Protein AF-A0A9E5N8C5-F1 (afdb_monomer)

Mean predicted aligned error: 4.24 Å

Radius of gyration: 18.55 Å; Cα contacts (8 Å, |Δi|>4): 65; chains: 1; bounding box: 34×28×49 Å

pLDDT: mean 94.91, std 6.68, range [58.25, 98.5]

Structure (mmCIF, N/CA/C/O backbone):
data_AF-A0A9E5N8C5-F1
#
_entry.id   AF-A0A9E5N8C5-F1
#
loop_
_atom_site.group_PDB
_atom_site.id
_atom_site.type_symbol
_atom_site.label_atom_id
_atom_site.label_alt_id
_atom_site.label_comp_id
_atom_site.label_asym_id
_atom_site.label_entity_id
_atom_site.label_seq_id
_atom_site.pdbx_PDB_ins_code
_atom_site.Cartn_x
_atom_site.Cartn_y
_atom_site.Cartn_z
_atom_site.occupancy
_atom_site.B_iso_or_equiv
_atom_site.auth_seq_id
_atom_site.auth_comp_id
_atom_site.auth_asym_id
_atom_site.auth_atom_id
_atom_site.pdbx_PDB_model_num
ATOM 1 N N . THR A 1 1 ? -2.424 16.162 15.198 1.00 63.44 1 THR A N 1
ATOM 2 C CA . THR A 1 1 ? -2.895 14.985 14.433 1.00 63.44 1 THR A CA 1
ATOM 3 C C . THR A 1 1 ? -2.346 15.052 13.019 1.00 63.44 1 THR A C 1
ATOM 5 O O . THR A 1 1 ? -2.136 16.146 12.512 1.00 63.44 1 THR A O 1
ATOM 8 N N . GLY A 1 2 ? -2.033 13.906 12.405 1.00 89.75 2 GLY A N 1
ATOM 9 C CA . GLY A 1 2 ? -1.513 13.855 11.032 1.00 89.75 2 GLY A CA 1
ATOM 10 C C . GLY A 1 2 ? -2.611 14.039 9.977 1.00 89.75 2 GLY A C 1
ATOM 11 O O . GLY A 1 2 ? -3.772 13.721 10.232 1.00 89.75 2 GLY A O 1
ATOM 12 N N . ARG A 1 3 ? -2.242 14.511 8.779 1.00 92.44 3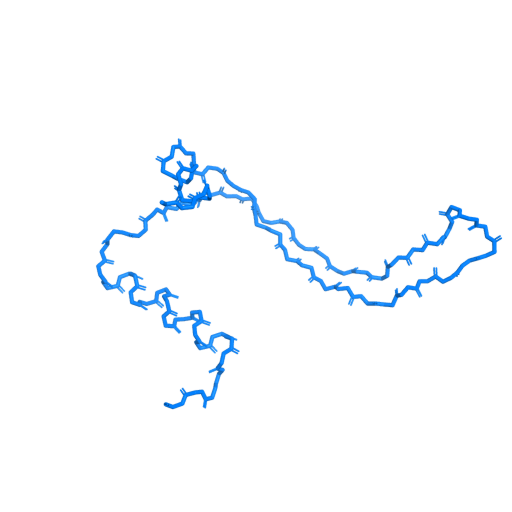 ARG A N 1
ATOM 13 C CA . ARG A 1 3 ? -3.186 14.781 7.671 1.00 92.44 3 ARG A CA 1
ATOM 14 C C . ARG A 1 3 ? -3.977 13.541 7.240 1.00 92.44 3 ARG A C 1
ATOM 16 O O . ARG A 1 3 ? -5.172 13.649 7.007 1.00 92.44 3 ARG A O 1
ATOM 23 N N . ILE A 1 4 ? -3.339 12.365 7.216 1.00 91.69 4 ILE A N 1
ATOM 24 C CA . ILE A 1 4 ? -4.006 11.092 6.888 1.00 91.69 4 ILE A CA 1
ATOM 25 C C . ILE A 1 4 ? -5.167 10.827 7.853 1.00 91.69 4 ILE A C 1
ATOM 27 O O . ILE A 1 4 ? -6.280 10.557 7.418 1.00 91.69 4 ILE A O 1
ATOM 31 N N . ARG A 1 5 ? -4.929 10.976 9.163 1.00 92.81 5 ARG A N 1
ATOM 32 C CA . ARG A 1 5 ? -5.956 10.781 10.194 1.00 92.81 5 ARG A CA 1
ATOM 33 C C . ARG A 1 5 ? -7.107 11.780 10.041 1.00 92.81 5 ARG A C 1
ATOM 35 O O . ARG A 1 5 ? -8.255 11.364 10.079 1.00 92.81 5 ARG A O 1
ATOM 42 N N . ALA A 1 6 ? -6.805 13.062 9.834 1.00 94.12 6 ALA A N 1
ATOM 43 C CA . ALA A 1 6 ? -7.829 14.099 9.678 1.00 94.12 6 ALA A CA 1
ATOM 44 C C . ALA A 1 6 ? -8.714 13.888 8.433 1.00 94.12 6 ALA A C 1
ATOM 46 O O . ALA A 1 6 ? -9.905 14.190 8.464 1.00 94.12 6 ALA A O 1
ATOM 47 N N . ASN A 1 7 ? -8.142 13.357 7.349 1.00 94.31 7 ASN A N 1
ATOM 48 C CA . ASN A 1 7 ? -8.892 13.030 6.138 1.00 94.31 7 ASN A CA 1
ATOM 49 C C . ASN A 1 7 ? -9.734 11.763 6.320 1.00 94.31 7 ASN A C 1
ATOM 51 O O . ASN A 1 7 ? -10.904 11.771 5.956 1.00 94.31 7 ASN A O 1
ATOM 55 N N . ALA A 1 8 ? -9.176 10.716 6.936 1.00 94.56 8 ALA A N 1
ATOM 56 C CA . ALA A 1 8 ? -9.880 9.460 7.207 1.00 94.56 8 ALA A CA 1
ATOM 57 C C . ALA A 1 8 ? -11.108 9.633 8.123 1.00 94.56 8 ALA A C 1
ATOM 59 O O . ALA A 1 8 ? -12.045 8.847 8.057 1.00 94.56 8 ALA A O 1
ATOM 60 N N . GLU A 1 9 ? -11.116 10.664 8.974 1.00 94.56 9 GLU A N 1
ATOM 61 C CA . GLU A 1 9 ? -12.280 11.029 9.798 1.00 94.56 9 GLU A CA 1
ATOM 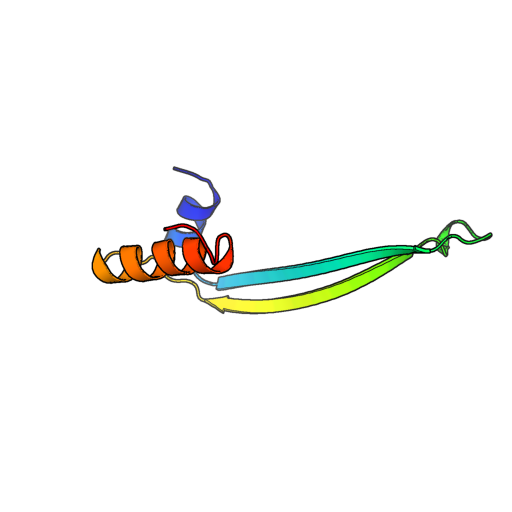62 C C . GLU A 1 9 ? -13.445 11.603 8.980 1.00 94.56 9 GLU A C 1
ATOM 64 O O . GLU A 1 9 ? -14.583 11.581 9.441 1.00 94.56 9 GLU A O 1
ATOM 69 N N . ARG A 1 10 ? -13.173 12.140 7.785 1.00 95.19 10 ARG A N 1
ATOM 70 C CA . ARG A 1 10 ? -14.160 12.821 6.928 1.00 95.19 10 ARG A CA 1
ATOM 71 C C . ARG A 1 10 ? -14.500 12.034 5.667 1.00 95.19 10 ARG A C 1
ATOM 73 O O . ARG A 1 10 ? -15.576 12.224 5.109 1.00 95.19 10 ARG A O 1
ATOM 80 N N . HIS A 1 11 ? -13.582 11.184 5.217 1.00 96.31 11 HIS A N 1
ATOM 81 C CA . HIS A 1 11 ? -13.667 10.443 3.968 1.00 96.31 11 HIS A CA 1
ATOM 82 C C . HIS A 1 11 ? -13.171 9.017 4.184 1.00 96.31 11 HIS A C 1
ATOM 84 O O . HIS A 1 11 ? -12.040 8.791 4.611 1.00 96.31 11 HIS A O 1
ATOM 90 N N . GLU A 1 12 ? -14.029 8.056 3.873 1.00 96.12 12 GLU A N 1
ATOM 91 C CA . GLU A 1 12 ? -13.746 6.632 4.051 1.00 96.12 12 GLU A CA 1
ATOM 92 C C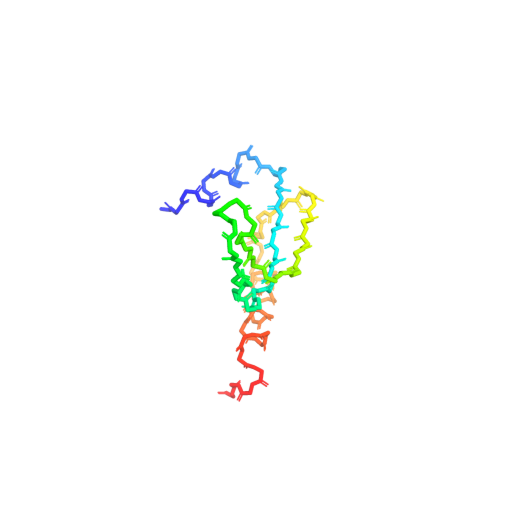 . GLU A 1 12 ? -13.241 5.955 2.776 1.00 96.12 12 GLU A C 1
ATOM 94 O O . GLU A 1 12 ? -12.578 4.927 2.864 1.00 96.12 12 GLU A O 1
ATOM 99 N N . GLU A 1 13 ? -13.542 6.506 1.601 1.00 97.75 13 GLU A N 1
ATOM 100 C CA . GLU A 1 13 ? -13.117 5.953 0.317 1.00 97.75 13 GLU A CA 1
ATOM 101 C C . GLU A 1 13 ? -11.628 6.210 0.099 1.00 97.75 13 GLU A C 1
ATOM 103 O O . GLU A 1 13 ? -11.166 7.354 0.107 1.00 97.75 13 GLU A O 1
ATOM 108 N N . VAL A 1 14 ? -10.870 5.133 -0.092 1.00 97.38 14 VAL A N 1
ATOM 109 C CA . VAL A 1 14 ? -9.422 5.197 -0.287 1.00 97.38 14 VAL A CA 1
ATOM 110 C C . VAL A 1 14 ? -8.957 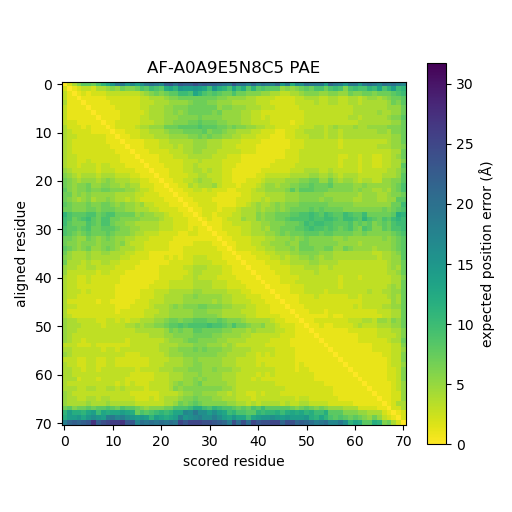4.177 -1.318 1.00 97.38 14 VAL A C 1
ATOM 112 O O . VAL A 1 14 ? -9.614 3.165 -1.578 1.00 97.38 14 VAL A O 1
ATOM 115 N N . CYS A 1 15 ? -7.767 4.422 -1.858 1.00 97.56 15 CYS A N 1
ATOM 116 C CA . CYS A 1 15 ? -6.953 3.391 -2.478 1.00 97.56 15 CYS A CA 1
ATOM 117 C C . CYS A 1 15 ? -5.753 3.056 -1.581 1.00 97.56 15 CYS A C 1
ATOM 119 O O . CYS A 1 15 ? -5.228 3.912 -0.864 1.00 97.56 15 CYS A O 1
ATOM 121 N N . PHE A 1 16 ? -5.329 1.798 -1.621 1.00 97.25 16 PHE A N 1
ATOM 122 C CA . PHE A 1 16 ? -4.078 1.320 -1.048 1.00 97.25 16 PHE A CA 1
ATOM 123 C C . PHE A 1 16 ? -3.223 0.761 -2.179 1.00 97.25 16 PHE A C 1
ATOM 125 O O . PHE A 1 16 ? -3.693 -0.072 -2.953 1.00 97.25 16 PHE A O 1
ATOM 132 N N . GLU A 1 17 ? -1.983 1.224 -2.272 1.00 98.19 17 GLU A N 1
ATOM 133 C CA . GLU A 1 17 ? -1.013 0.762 -3.256 1.00 98.19 17 GLU A CA 1
ATOM 134 C C . GLU A 1 17 ? 0.133 0.050 -2.537 1.00 98.19 17 GLU A C 1
ATOM 136 O O . GLU A 1 17 ? 0.565 0.467 -1.458 1.00 98.19 17 GLU A O 1
ATOM 141 N N . ALA A 1 18 ? 0.578 -1.057 -3.120 1.00 97.94 18 ALA A N 1
ATOM 142 C CA . ALA A 1 18 ? 1.812 -1.718 -2.739 1.00 97.94 18 ALA A CA 1
ATOM 143 C C . ALA A 1 18 ? 2.543 -2.161 -4.001 1.00 97.94 18 ALA A C 1
ATOM 145 O O . ALA A 1 18 ? 1.944 -2.775 -4.890 1.00 97.94 18 ALA A O 1
ATOM 146 N N . SER A 1 19 ? 3.840 -1.886 -4.045 1.00 97.69 19 SER A N 1
ATOM 147 C CA . SER A 1 19 ? 4.701 -2.255 -5.156 1.00 97.69 19 SER A CA 1
ATOM 148 C C . SER A 1 19 ? 6.048 -2.790 -4.708 1.00 97.69 19 SER A C 1
ATOM 150 O O . SER A 1 19 ? 6.553 -2.490 -3.627 1.00 97.69 19 SER A O 1
ATOM 152 N N . GLU A 1 20 ? 6.635 -3.577 -5.599 1.00 98.12 20 GLU A N 1
ATOM 153 C CA . GLU A 1 20 ? 8.014 -4.023 -5.542 1.00 98.12 20 GLU A CA 1
ATOM 154 C C . GLU A 1 20 ? 8.753 -3.448 -6.748 1.00 98.12 20 GLU A C 1
ATOM 156 O O . GLU A 1 20 ? 8.3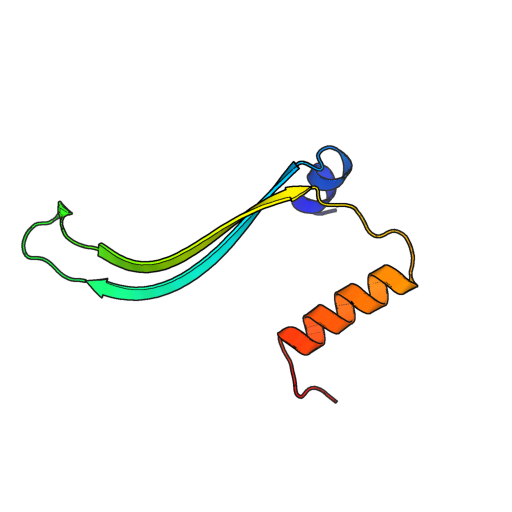43 -3.644 -7.895 1.00 98.12 20 GLU A O 1
ATOM 161 N N . ALA A 1 21 ? 9.844 -2.731 -6.483 1.00 97.00 21 ALA A N 1
ATOM 162 C CA . ALA A 1 21 ? 10.741 -2.224 -7.510 1.00 97.00 21 ALA A CA 1
ATOM 163 C C . ALA A 1 21 ? 11.900 -3.206 -7.726 1.00 97.00 21 ALA A C 1
ATOM 165 O O . ALA A 1 21 ? 12.543 -3.656 -6.777 1.00 97.00 21 ALA A O 1
ATOM 166 N N . GLY A 1 22 ? 12.170 -3.521 -8.989 1.00 96.31 22 GLY A N 1
ATOM 167 C CA . GLY A 1 22 ? 13.282 -4.348 -9.434 1.00 96.31 22 GLY A CA 1
ATOM 168 C C . GLY A 1 22 ? 14.430 -3.508 -9.993 1.00 96.31 22 GLY A C 1
ATOM 169 O O . GLY A 1 22 ? 14.875 -2.534 -9.389 1.00 96.31 22 GLY A O 1
ATOM 170 N N . ARG A 1 23 ? 14.953 -3.910 -11.155 1.00 97.50 23 ARG A N 1
ATOM 171 C CA . ARG A 1 23 ? 16.121 -3.274 -11.781 1.00 97.50 23 ARG A CA 1
ATOM 172 C C . ARG A 1 23 ? 15.713 -2.132 -12.710 1.00 97.50 23 ARG A C 1
ATOM 174 O O . ARG A 1 23 ? 14.676 -2.202 -13.369 1.00 97.50 23 ARG A O 1
ATOM 181 N N . LEU A 1 24 ? 16.583 -1.130 -12.820 1.00 97.38 24 LEU A N 1
ATOM 182 C CA . LEU A 1 24 ? 16.536 -0.155 -13.909 1.00 97.38 24 LEU A CA 1
ATOM 183 C C . LEU A 1 24 ? 16.952 -0.839 -15.214 1.00 97.38 24 LEU A C 1
ATOM 185 O O . LEU A 1 24 ? 17.959 -1.549 -15.256 1.00 97.38 24 LEU A O 1
ATOM 189 N N . LEU A 1 25 ? 16.171 -0.626 -16.266 1.00 97.50 25 LEU A N 1
ATOM 190 C CA . LEU A 1 25 ? 16.386 -1.191 -17.589 1.00 97.50 25 LEU A CA 1
ATOM 191 C C . LEU A 1 25 ? 16.973 -0.100 -18.498 1.00 97.50 25 LEU A C 1
ATOM 193 O O . LEU A 1 25 ? 16.266 0.858 -18.825 1.00 97.50 25 LEU A O 1
ATOM 197 N N . PRO A 1 26 ? 18.268 -0.193 -18.858 1.00 97.19 26 PRO A N 1
ATOM 198 C CA . PRO A 1 26 ? 18.913 0.799 -19.708 1.00 97.19 26 PRO A CA 1
ATOM 199 C C . PRO A 1 26 ? 18.480 0.647 -21.170 1.00 97.19 26 PRO A C 1
ATOM 201 O O . PRO A 1 26 ? 18.193 -0.459 -21.626 1.00 97.19 26 PRO A O 1
ATOM 204 N N . SER A 1 27 ? 18.512 1.751 -21.920 1.00 97.00 27 SER A N 1
ATOM 205 C CA . SER A 1 27 ? 18.260 1.753 -23.363 1.00 97.00 27 SER A CA 1
ATOM 206 C C . SER A 1 27 ? 19.174 2.734 -24.103 1.00 97.00 27 SER A C 1
ATOM 208 O O . SER A 1 27 ? 19.799 3.609 -23.505 1.00 97.00 27 SER A O 1
ATOM 210 N N . ASN A 1 28 ? 19.276 2.583 -25.421 1.00 96.06 28 ASN A N 1
ATOM 211 C CA . ASN A 1 28 ? 19.949 3.533 -26.309 1.00 96.06 28 ASN A CA 1
ATOM 212 C C . ASN A 1 28 ? 19.010 4.642 -26.824 1.00 96.06 28 ASN A C 1
ATOM 214 O O . ASN A 1 28 ? 19.481 5.595 -27.442 1.00 96.06 28 ASN A O 1
ATOM 218 N N . VAL A 1 29 ? 17.704 4.542 -26.557 1.00 97.69 29 VAL A N 1
ATOM 219 C CA . VAL A 1 29 ? 16.706 5.584 -26.827 1.00 97.69 29 VAL A CA 1
ATOM 220 C C . VAL A 1 29 ? 16.235 6.154 -25.494 1.00 97.69 29 VAL A C 1
ATOM 222 O O . VAL A 1 29 ? 15.809 5.412 -24.614 1.00 97.69 29 VAL A O 1
ATOM 225 N N . ALA A 1 30 ? 16.294 7.478 -25.336 1.00 94.38 30 ALA A N 1
ATOM 226 C CA . ALA A 1 30 ? 16.020 8.141 -24.058 1.00 94.38 30 ALA A CA 1
ATOM 227 C C . ALA A 1 30 ? 14.629 7.823 -23.468 1.00 94.38 30 ALA A C 1
ATOM 229 O O . ALA A 1 30 ? 14.487 7.759 -22.252 1.00 94.38 30 ALA A O 1
ATOM 230 N N . LEU A 1 31 ? 13.619 7.592 -24.314 1.00 96.06 31 LEU A N 1
ATOM 231 C CA . LEU A 1 3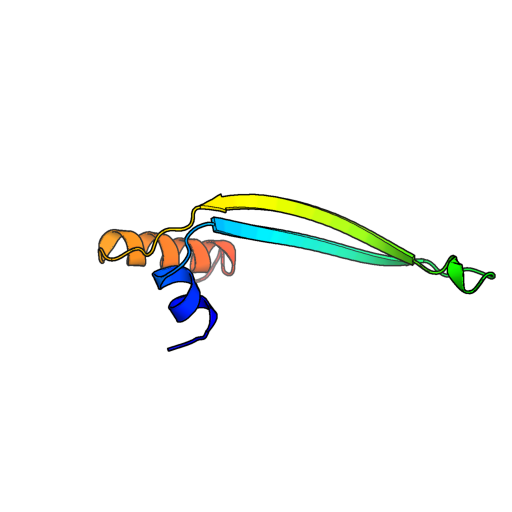1 ? 12.248 7.271 -23.892 1.00 96.06 31 LEU A CA 1
ATOM 232 C C . LEU A 1 31 ? 12.042 5.807 -23.479 1.00 96.06 31 LEU A C 1
ATOM 234 O O . LEU A 1 31 ? 11.010 5.481 -22.908 1.00 96.06 31 LEU A O 1
ATOM 238 N N . GLU A 1 32 ? 13.015 4.940 -23.747 1.00 96.50 32 GLU A N 1
ATOM 239 C CA . GLU A 1 32 ? 12.903 3.493 -23.530 1.00 96.50 32 GLU A CA 1
ATOM 240 C C . GLU A 1 32 ? 13.596 3.036 -22.235 1.00 96.50 32 GLU A C 1
ATOM 242 O O . GLU A 1 32 ? 13.646 1.845 -21.923 1.00 96.50 32 GLU A O 1
ATOM 247 N N . PHE A 1 33 ? 14.145 3.972 -21.456 1.00 97.25 33 PHE A N 1
ATOM 248 C CA . PHE A 1 33 ? 14.579 3.680 -20.093 1.00 97.25 33 PHE A CA 1
ATOM 249 C C . PHE A 1 33 ? 13.363 3.355 -19.229 1.00 97.25 33 PHE A C 1
ATOM 251 O O . PHE A 1 33 ? 12.369 4.080 -19.232 1.00 97.25 33 PHE A O 1
ATOM 258 N N . SER A 1 34 ? 13.446 2.276 -18.457 1.00 97.06 34 SER A N 1
ATOM 259 C CA . SER A 1 34 ? 12.318 1.817 -17.644 1.00 97.06 34 SER A CA 1
ATOM 260 C C . SER A 1 34 ? 12.763 1.180 -16.327 1.00 97.06 34 SER A C 1
ATOM 262 O O . SER A 1 34 ? 13.953 1.077 -16.024 1.00 97.06 34 SER A O 1
ATOM 264 N N . LEU A 1 35 ? 11.787 0.792 -15.507 1.00 97.31 35 LEU A N 1
ATOM 265 C CA . LEU A 1 35 ? 11.970 0.137 -14.217 1.00 97.31 35 LEU A CA 1
ATOM 266 C C . LEU A 1 35 ? 11.157 -1.155 -14.222 1.00 97.31 35 LEU A C 1
ATOM 268 O O . LEU A 1 35 ? 9.977 -1.143 -14.565 1.00 97.31 35 LEU A O 1
ATOM 272 N N . GLN A 1 36 ? 11.764 -2.266 -13.817 1.00 98.06 36 GLN A N 1
ATOM 273 C CA . GLN A 1 36 ? 10.994 -3.465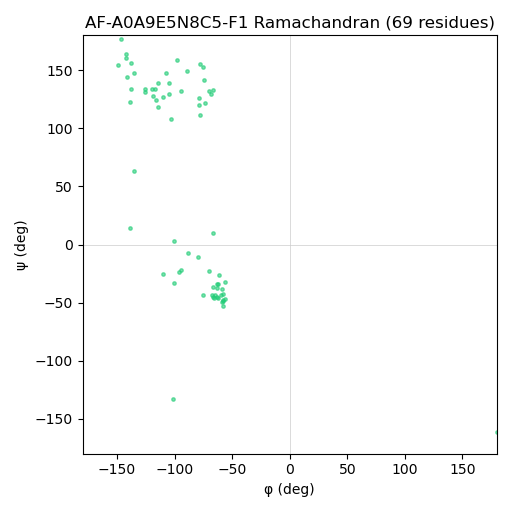 -13.497 1.00 98.06 36 GLN A CA 1
ATOM 274 C C . GLN A 1 36 ? 10.172 -3.205 -12.239 1.00 98.06 36 GLN A C 1
ATOM 276 O O . GLN A 1 36 ? 10.733 -2.788 -11.227 1.00 98.06 36 GLN A O 1
ATOM 281 N N . TYR A 1 37 ? 8.872 -3.481 -12.275 1.00 97.75 37 TYR A N 1
ATOM 282 C CA . TYR A 1 37 ? 8.037 -3.383 -11.087 1.00 97.75 37 TYR A CA 1
ATOM 283 C C . TYR A 1 37 ? 6.880 -4.380 -11.119 1.00 97.75 37 TYR A C 1
ATOM 285 O O . TYR A 1 37 ? 6.418 -4.788 -12.185 1.00 97.75 37 TYR A O 1
ATOM 293 N N . ALA A 1 38 ? 6.400 -4.735 -9.932 1.00 98.19 38 ALA A N 1
ATOM 294 C CA . ALA A 1 38 ? 5.082 -5.317 -9.718 1.00 98.19 38 ALA A CA 1
ATOM 295 C C . ALA A 1 38 ? 4.316 -4.376 -8.784 1.00 98.19 38 ALA A C 1
ATOM 297 O O . ALA A 1 38 ? 4.882 -3.910 -7.801 1.00 98.19 38 ALA A O 1
ATOM 298 N N . SER A 1 39 ? 3.060 -4.051 -9.090 1.00 97.75 39 SER A N 1
ATOM 299 C CA . SER A 1 39 ? 2.240 -3.159 -8.260 1.00 97.75 39 SER A CA 1
ATOM 300 C C . SER A 1 39 ? 0.799 -3.651 -8.213 1.00 97.75 39 SER A C 1
ATOM 302 O O . SER A 1 39 ? 0.277 -4.176 -9.200 1.00 97.75 39 SER A O 1
ATOM 304 N N . VAL A 1 40 ? 0.167 -3.480 -7.055 1.00 98.44 40 VAL A N 1
ATOM 305 C CA . VAL A 1 40 ? -1.251 -3.747 -6.824 1.00 98.44 40 VAL A CA 1
ATOM 306 C C . VAL A 1 40 ? -1.893 -2.490 -6.254 1.00 98.44 40 VAL A C 1
ATOM 308 O O . VAL A 1 40 ? -1.387 -1.904 -5.299 1.00 98.44 40 VAL A O 1
ATOM 311 N N . ILE A 1 41 ? -3.050 -2.122 -6.807 1.00 98.50 41 ILE A N 1
ATOM 312 C CA . ILE A 1 41 ? -3.908 -1.056 -6.286 1.00 98.50 41 ILE A CA 1
ATOM 313 C C . ILE A 1 41 ? -5.222 -1.684 -5.819 1.00 98.50 41 ILE A C 1
ATOM 315 O O . ILE A 1 41 ? -5.960 -2.263 -6.616 1.00 98.50 41 ILE A O 1
ATOM 319 N N . ALA A 1 42 ? -5.520 -1.557 -4.529 1.00 98.31 42 ALA A N 1
ATOM 320 C CA . ALA A 1 42 ? -6.779 -1.981 -3.931 1.00 98.31 42 ALA A CA 1
ATOM 321 C C . ALA A 1 42 ? -7.658 -0.760 -3.638 1.00 98.31 42 ALA A C 1
ATOM 323 O O . ALA A 1 42 ? -7.212 0.184 -2.987 1.00 98.31 42 ALA A O 1
ATOM 324 N N . PHE A 1 43 ? -8.913 -0.791 -4.082 1.00 98.25 43 PHE A N 1
ATOM 325 C CA . PHE A 1 43 ? -9.907 0.248 -3.805 1.00 98.25 43 PHE A CA 1
ATOM 326 C C . PHE A 1 43 ? -10.896 -0.242 -2.754 1.00 98.25 43 PHE A C 1
ATOM 328 O O . PHE A 1 43 ? -11.331 -1.395 -2.794 1.00 98.25 43 PHE A O 1
ATOM 335 N N . GLY A 1 44 ? -11.270 0.625 -1.817 1.00 97.88 44 GLY A N 1
ATOM 336 C CA . GLY A 1 44 ? -12.231 0.250 -0.790 1.00 97.88 44 GLY A CA 1
ATOM 337 C C . GLY A 1 44 ? -12.533 1.362 0.200 1.00 97.88 44 GLY A C 1
ATOM 338 O O . GLY A 1 44 ? -12.292 2.540 -0.057 1.00 97.88 44 GLY A O 1
ATOM 339 N N . ARG A 1 45 ? -13.083 0.957 1.347 1.00 97.75 45 ARG A N 1
ATOM 340 C CA . ARG A 1 45 ? -13.444 1.852 2.448 1.00 97.75 45 ARG A CA 1
ATOM 341 C C . ARG A 1 45 ? -12.633 1.520 3.692 1.00 97.75 45 ARG A C 1
ATOM 343 O O . ARG A 1 45 ? -12.523 0.351 4.063 1.00 97.75 45 ARG A O 1
ATOM 350 N N . ILE A 1 46 ? -12.093 2.540 4.347 1.00 96.69 46 ILE A N 1
ATOM 351 C CA . ILE A 1 46 ? -11.448 2.419 5.658 1.00 96.69 46 ILE A CA 1
ATOM 352 C C . ILE A 1 46 ? -12.402 2.825 6.773 1.00 96.69 46 ILE A C 1
ATOM 354 O O . ILE A 1 46 ? -13.354 3.571 6.573 1.00 96.69 46 ILE A O 1
ATOM 358 N N . ARG A 1 47 ? -12.112 2.350 7.983 1.00 95.56 47 ARG A N 1
ATOM 359 C CA . ARG A 1 47 ? -12.792 2.782 9.203 1.00 95.56 47 ARG A CA 1
ATOM 360 C C . ARG A 1 47 ? -11.781 3.022 10.308 1.00 95.56 47 ARG A C 1
ATOM 362 O O . ARG A 1 47 ? -10.771 2.322 10.393 1.00 95.56 47 ARG A O 1
ATOM 369 N N . ILE A 1 48 ? -12.080 3.977 11.176 1.00 94.94 48 ILE A N 1
ATOM 370 C CA . ILE A 1 48 ? -11.282 4.225 12.373 1.00 94.94 48 ILE A CA 1
ATOM 371 C C . ILE A 1 48 ? -11.668 3.182 13.419 1.00 94.94 48 ILE A C 1
ATOM 373 O O . ILE A 1 48 ? -12.842 2.985 13.727 1.00 94.94 48 ILE A O 1
ATOM 377 N N . LEU A 1 49 ? -10.666 2.478 13.942 1.00 96.06 49 LEU A N 1
ATOM 378 C CA . LEU A 1 49 ? -10.858 1.591 15.082 1.00 96.06 49 LEU A CA 1
ATOM 379 C C . LEU A 1 49 ? -10.910 2.451 16.341 1.00 96.06 49 LEU A C 1
ATOM 381 O O . LEU A 1 49 ? -9.940 3.150 16.631 1.00 96.06 49 LEU A O 1
ATOM 385 N N . GLU A 1 50 ? -12.019 2.393 17.075 1.00 95.06 50 GLU A N 1
ATOM 386 C CA . GLU A 1 50 ? -12.202 3.138 18.327 1.00 95.06 50 GLU A CA 1
ATOM 387 C C . GLU A 1 50 ? -11.986 2.262 19.565 1.00 95.06 50 GLU A C 1
ATOM 389 O O . GLU A 1 50 ? -11.433 2.733 20.563 1.00 95.06 50 GLU A O 1
ATOM 394 N N . ASP A 1 51 ? -12.327 0.974 19.480 1.00 97.50 51 ASP A N 1
ATOM 395 C CA . ASP A 1 51 ? -12.198 0.033 20.585 1.00 97.50 51 ASP A CA 1
ATOM 396 C C . ASP A 1 51 ? -10.740 -0.378 20.838 1.00 97.50 51 ASP A C 1
ATOM 398 O O . ASP A 1 51 ? -9.937 -0.575 19.921 1.00 97.50 51 ASP A O 1
ATOM 402 N N . GLU A 1 52 ? -10.390 -0.522 22.115 1.00 97.88 52 GLU A N 1
ATOM 403 C CA . GLU A 1 52 ? -9.025 -0.850 22.529 1.00 97.88 52 GLU A CA 1
ATOM 404 C C . GLU A 1 52 ? -8.582 -2.229 22.020 1.00 97.88 52 GLU A C 1
ATOM 406 O O . GLU A 1 52 ? -7.438 -2.401 21.596 1.00 97.88 52 GLU A O 1
ATOM 411 N N . ALA A 1 53 ? -9.491 -3.207 22.003 1.00 97.75 53 ALA A N 1
ATOM 412 C CA . ALA A 1 53 ? -9.187 -4.560 21.552 1.00 97.75 53 ALA A CA 1
ATOM 413 C C . ALA A 1 53 ? -8.832 -4.588 20.053 1.00 97.75 53 ALA A C 1
ATOM 415 O O . ALA A 1 53 ? -7.859 -5.229 19.655 1.00 97.75 53 ALA A O 1
ATOM 416 N N . GLY A 1 54 ? -9.583 -3.866 19.222 1.00 97.38 54 GLY A N 1
ATOM 417 C CA . GLY A 1 54 ? -9.334 -3.684 17.796 1.00 97.38 54 GLY A CA 1
ATOM 418 C C . GLY A 1 54 ? -8.021 -2.963 17.530 1.00 97.38 54 GLY A C 1
ATOM 419 O O . GLY A 1 54 ? -7.228 -3.439 16.716 1.00 97.38 54 GLY A O 1
ATOM 420 N N . LYS A 1 55 ? -7.751 -1.879 18.267 1.00 97.62 55 LYS A N 1
ATOM 421 C CA . LYS A 1 55 ? -6.469 -1.158 18.199 1.00 97.62 55 LYS A CA 1
ATOM 422 C C . LYS A 1 55 ? -5.293 -2.078 18.526 1.00 97.62 55 LYS A C 1
ATOM 424 O O . LYS A 1 55 ? -4.346 -2.135 17.746 1.00 97.62 55 LYS A O 1
ATOM 429 N N . LYS A 1 56 ? -5.373 -2.842 19.624 1.00 97.62 56 LYS A N 1
ATOM 430 C CA . LYS A 1 56 ? -4.334 -3.812 20.011 1.00 97.62 56 LYS A CA 1
ATOM 431 C C . LYS A 1 56 ? -4.104 -4.847 18.914 1.00 97.62 56 LYS A C 1
ATOM 433 O O . LYS A 1 56 ? -2.973 -4.987 18.465 1.00 97.62 56 LYS A O 1
ATOM 438 N N . ARG A 1 57 ? -5.159 -5.516 18.430 1.00 97.12 57 ARG A N 1
ATOM 439 C CA . ARG A 1 57 ? -5.030 -6.527 17.363 1.00 97.12 57 ARG A CA 1
ATOM 440 C C . ARG A 1 57 ? -4.356 -5.965 16.109 1.00 97.12 57 ARG A C 1
ATOM 442 O O . ARG A 1 57 ? -3.448 -6.594 15.583 1.00 97.12 57 ARG A O 1
ATOM 449 N N . ALA A 1 58 ? -4.775 -4.786 15.650 1.00 97.19 58 ALA A N 1
ATOM 450 C CA . ALA A 1 58 ? -4.211 -4.174 14.449 1.00 97.19 58 ALA A CA 1
ATOM 451 C C . ALA A 1 58 ? -2.737 -3.777 14.633 1.00 97.19 58 ALA A C 1
ATOM 453 O O . ALA A 1 58 ? -1.913 -4.078 13.774 1.00 97.19 58 ALA A O 1
ATOM 454 N N . LEU A 1 59 ? -2.394 -3.129 15.752 1.00 96.12 59 LEU A N 1
ATOM 455 C CA . LEU A 1 59 ? -1.025 -2.679 16.016 1.00 96.12 59 LEU A CA 1
ATOM 456 C C . LEU A 1 59 ? -0.062 -3.853 16.213 1.00 96.12 59 LEU A C 1
ATOM 458 O O . LEU A 1 59 ? 1.005 -3.857 15.606 1.00 96.12 59 LEU A O 1
ATOM 462 N N . TYR A 1 60 ? -0.444 -4.869 16.992 1.00 95.81 60 TYR A N 1
ATOM 463 C CA . TYR A 1 60 ? 0.390 -6.062 17.159 1.00 95.81 60 TYR A CA 1
ATOM 464 C C . TYR A 1 60 ? 0.517 -6.869 15.863 1.00 95.81 60 TYR A C 1
ATOM 466 O O . TYR A 1 60 ? 1.613 -7.325 15.563 1.00 95.81 60 TYR A O 1
ATOM 474 N N . GLY A 1 61 ? -0.537 -6.959 15.043 1.00 96.12 61 GLY A N 1
ATOM 475 C CA . GLY A 1 61 ? -0.443 -7.589 13.721 1.00 96.12 61 GLY A CA 1
ATOM 476 C C . GLY A 1 61 ? 0.521 -6.863 12.773 1.00 96.12 61 GLY A C 1
ATOM 477 O O . GLY A 1 61 ? 1.218 -7.504 11.990 1.00 96.12 61 GLY A O 1
ATOM 478 N N . LEU A 1 62 ? 0.617 -5.528 12.856 1.00 96.06 62 LEU A N 1
ATOM 479 C CA . LEU A 1 62 ? 1.640 -4.777 12.119 1.00 96.06 62 LEU A CA 1
ATOM 480 C C . L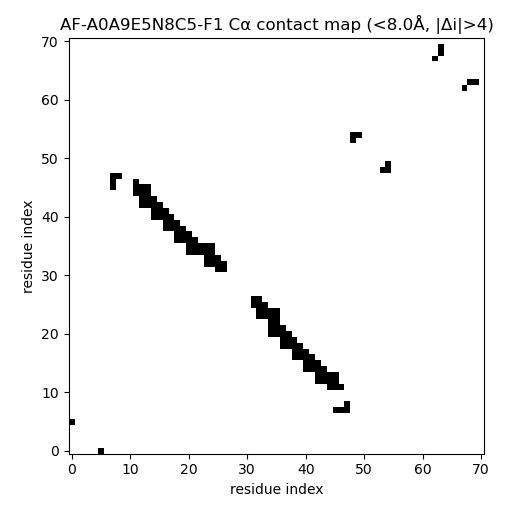EU A 1 62 ? 3.044 -5.073 12.654 1.00 96.06 62 LEU A C 1
ATOM 482 O O . LEU A 1 62 ? 3.955 -5.281 11.856 1.00 96.06 62 LEU A O 1
ATOM 486 N N . ILE A 1 63 ? 3.222 -5.116 13.977 1.00 95.88 63 ILE A N 1
ATOM 487 C CA . ILE A 1 63 ? 4.515 -5.459 14.584 1.00 95.88 63 ILE A CA 1
ATOM 488 C C . ILE A 1 63 ? 4.950 -6.854 14.133 1.00 95.88 63 ILE A C 1
ATOM 490 O O . ILE A 1 63 ? 6.057 -6.991 13.634 1.00 95.88 63 ILE A O 1
ATOM 494 N N . GLU A 1 64 ? 4.079 -7.857 14.218 1.00 95.94 64 GLU A N 1
ATOM 495 C CA . GLU A 1 64 ? 4.368 -9.224 13.772 1.00 95.94 64 GLU A CA 1
ATOM 496 C C . GLU A 1 6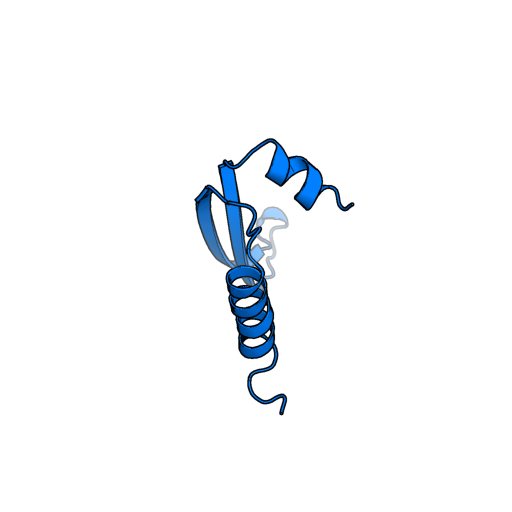4 ? 4.708 -9.281 12.275 1.00 95.94 64 GLU A C 1
ATOM 498 O O . GLU A 1 64 ? 5.697 -9.901 11.889 1.00 95.94 64 GLU A O 1
ATOM 503 N N . LYS A 1 65 ? 3.952 -8.568 11.426 1.00 95.31 65 LYS A N 1
ATOM 504 C CA . LYS A 1 65 ? 4.215 -8.497 9.979 1.00 95.31 65 LYS A CA 1
ATOM 505 C C . LYS A 1 65 ? 5.616 -7.963 9.663 1.00 95.31 65 LYS A C 1
ATOM 507 O O . LYS A 1 65 ? 6.259 -8.464 8.743 1.00 95.31 65 LYS A O 1
ATOM 512 N N . TYR A 1 66 ? 6.059 -6.918 10.362 1.00 95.88 66 TYR A N 1
ATOM 513 C CA . TYR A 1 66 ? 7.331 -6.245 10.070 1.00 95.88 66 TYR A CA 1
ATOM 514 C C . TYR A 1 66 ? 8.511 -6.769 10.903 1.00 95.88 66 TYR A C 1
ATOM 516 O O . TYR A 1 66 ? 9.658 -6.631 10.484 1.00 95.88 66 TYR A O 1
ATOM 524 N N . PHE A 1 67 ? 8.244 -7.397 12.048 1.00 95.56 67 PHE A N 1
ATOM 525 C CA . PHE A 1 67 ? 9.232 -7.926 12.986 1.00 95.56 67 PHE A CA 1
ATOM 526 C C . PHE A 1 67 ? 8.841 -9.338 13.467 1.00 95.56 67 PHE A C 1
ATOM 528 O O . PHE A 1 67 ? 8.638 -9.540 14.666 1.00 95.56 67 PHE A O 1
ATOM 535 N N . PRO A 1 68 ? 8.779 -10.344 12.573 1.00 88.81 68 PRO A N 1
ATOM 536 C CA . PRO A 1 68 ? 8.231 -11.678 12.869 1.00 88.81 68 PRO A CA 1
ATOM 537 C C . PRO A 1 68 ? 9.030 -12.527 13.884 1.00 88.81 68 PRO A C 1
ATOM 539 O O . PRO A 1 68 ? 8.752 -13.708 14.056 1.00 88.81 68 PRO A O 1
ATOM 542 N N . GLY A 1 69 ? 10.025 -11.955 14.567 1.00 82.94 69 GLY A N 1
ATOM 543 C CA . GLY A 1 69 ? 10.836 -12.624 15.589 1.00 82.94 69 GLY A CA 1
ATOM 544 C C . GLY A 1 69 ? 11.138 -11.762 16.816 1.00 82.94 69 GLY A C 1
ATOM 545 O O . GLY A 1 69 ? 12.047 -12.093 17.573 1.00 82.94 69 GLY A O 1
ATOM 546 N N . MET A 1 70 ? 10.434 -10.642 16.998 1.00 77.44 70 MET A N 1
ATOM 547 C CA . MET A 1 70 ? 10.587 -9.805 18.189 1.00 77.44 70 MET A CA 1
ATOM 548 C C . MET A 1 70 ? 9.840 -10.456 19.365 1.00 77.44 70 MET A C 1
ATOM 550 O O . MET A 1 70 ? 8.615 -10.554 19.326 1.00 77.44 70 MET A O 1
ATOM 554 N N . GLN A 1 71 ? 10.595 -10.943 20.359 1.00 58.25 71 GLN A N 1
ATOM 555 C CA . GLN A 1 71 ? 10.093 -11.437 21.651 1.00 58.25 71 GLN A CA 1
ATOM 556 C C . GLN A 1 71 ? 9.914 -10.297 22.651 1.00 58.25 71 GLN A C 1
ATOM 558 O O . GLN A 1 71 ? 10.791 -9.403 22.678 1.00 58.25 71 GLN A O 1
#

Secondary structure (DSSP, 8-state):
--HHHHHHTT--EEEEEEEEEEEEE--SSGGG-EEEEEEEEEEEE-----SHHHHHHHHHHHHHHH-TT--

Sequence (71 aa):
TGRIRANAERHEEVCFEASEAGRLLPSNVALEFSLQYASVIAFGRIRILEDEAGKKRALYGLIEKYFPGMQ

Solvent-accessible surface area (backbone atoms only — not comparable to full-atom values): 4581 Å² total; per-residue (Å²): 135,57,71,69,59,64,45,53,78,77,46,39,76,46,75,50,76,53,70,48,81,64,55,77,41,84,57,96,47,89,88,60,50,47,67,44,68,51,77,49,80,47,78,50,73,62,80,84,73,82,52,68,68,56,44,49,54,53,53,52,51,50,46,42,73,79,42,80,77,75,128

Nearest PDB structures (foldseek):
  6yfj-assembly1_AA  TM=2.373E-01  e=3.004E+00  Leviviridae sp.
  2ymw-assembly1_A-2  TM=2.448E-01  e=2.595E+00  Marinomonas mediterranea MMB-1
  5t7v-assembly1_S1  TM=2.374E-01  e=5.802E+00  Staphylococcus aureus
  5ib8-assembly1_1I  TM=2.395E-01  e=5.012E+00  Thermus thermophilus HB8

Foldseek 3Di:
DDPVVVVLVPFFKDKDKDKDWDDFDDDPDPVPTDTDMDMDIDIDGDDDDPDPVVVVVVVVVVCCVVPVPDD